Protein AF-A0AAN1JKV4-F1 (afdb_monomer_lite)

Structure (mmCIF, N/CA/C/O backbone):
data_AF-A0AAN1JKV4-F1
#
_entry.id   AF-A0AAN1JKV4-F1
#
loop_
_atom_site.group_PDB
_atom_site.id
_atom_site.type_symbol
_atom_site.label_atom_id
_atom_site.label_alt_id
_atom_site.label_comp_id
_atom_site.label_asym_id
_atom_site.label_entity_id
_atom_site.label_seq_id
_atom_site.pdbx_PDB_ins_code
_atom_site.Cartn_x
_atom_site.Cartn_y
_atom_site.Cartn_z
_atom_site.occupancy
_atom_site.B_iso_or_equiv
_atom_site.auth_seq_id
_atom_site.auth_comp_id
_atom_site.auth_asym_id
_atom_site.auth_atom_id
_atom_site.pdbx_PDB_model_num
ATOM 1 N N . MET A 1 1 ? 0.596 9.488 -22.583 1.00 57.41 1 MET A N 1
ATOM 2 C CA . MET A 1 1 ? 0.193 9.694 -21.177 1.00 57.41 1 MET A CA 1
ATOM 3 C C . MET A 1 1 ? 1.292 10.522 -20.537 1.00 57.41 1 MET A C 1
ATOM 5 O O . MET A 1 1 ? 2.447 10.203 -20.798 1.00 57.41 1 MET A O 1
ATOM 9 N N . ASN A 1 2 ? 0.984 11.620 -19.841 1.00 77.75 2 ASN A N 1
ATOM 10 C CA . ASN A 1 2 ? 2.039 12.397 -19.182 1.00 77.75 2 ASN A CA 1
ATOM 11 C C . ASN A 1 2 ? 2.586 11.584 -18.001 1.00 77.75 2 ASN A C 1
ATOM 13 O O . ASN A 1 2 ? 1.823 10.870 -17.358 1.00 77.75 2 ASN A O 1
ATOM 17 N N . ILE A 1 3 ? 3.882 11.713 -17.702 1.00 67.88 3 ILE A N 1
ATOM 18 C CA . ILE A 1 3 ? 4.555 10.998 -16.595 1.00 67.88 3 ILE A CA 1
ATOM 19 C C . ILE A 1 3 ? 3.805 11.193 -15.265 1.00 67.88 3 ILE A C 1
ATOM 21 O O . ILE A 1 3 ? 3.655 10.264 -14.478 1.00 67.88 3 ILE A O 1
ATOM 25 N N . LEU A 1 4 ? 3.256 12.392 -15.053 1.00 70.19 4 LEU A N 1
ATOM 26 C CA . LEU A 1 4 ? 2.462 12.723 -13.871 1.00 70.19 4 LEU A CA 1
ATOM 27 C C . LEU A 1 4 ? 1.155 11.920 -13.778 1.00 70.19 4 LEU A C 1
ATOM 29 O O . LEU A 1 4 ? 0.774 11.529 -12.679 1.00 70.19 4 LEU A O 1
ATOM 33 N N . ASP A 1 5 ? 0.495 11.642 -14.904 1.00 77.00 5 ASP A N 1
ATOM 34 C CA . ASP A 1 5 ? -0.759 10.882 -14.918 1.00 77.00 5 ASP A CA 1
ATOM 35 C C . ASP A 1 5 ? -0.496 9.410 -14.572 1.00 77.00 5 ASP A C 1
ATOM 37 O O . ASP A 1 5 ? -1.234 8.818 -13.789 1.00 77.00 5 ASP A O 1
ATOM 41 N N . SER A 1 6 ? 0.584 8.822 -15.101 1.00 72.50 6 SER A N 1
ATOM 42 C CA . SER A 1 6 ? 0.976 7.443 -14.779 1.00 72.50 6 SER A CA 1
ATOM 43 C C . SER A 1 6 ? 1.406 7.288 -13.323 1.00 72.50 6 SER A C 1
ATOM 45 O O . SER A 1 6 ? 0.898 6.408 -12.634 1.00 72.50 6 SER A O 1
ATOM 47 N N . THR A 1 7 ? 2.271 8.172 -12.823 1.00 74.38 7 THR A N 1
ATOM 48 C CA . THR A 1 7 ? 2.775 8.108 -11.442 1.00 74.38 7 THR A CA 1
ATOM 49 C C . THR A 1 7 ? 1.674 8.375 -10.410 1.00 74.38 7 THR A C 1
ATOM 51 O O . THR A 1 7 ? 1.701 7.835 -9.301 1.00 74.38 7 THR A O 1
ATOM 54 N N . PHE A 1 8 ? 0.670 9.187 -10.758 1.00 78.31 8 PHE A N 1
ATOM 55 C CA . PHE A 1 8 ? -0.492 9.394 -9.896 1.00 78.31 8 PHE A CA 1
ATOM 56 C C . PHE A 1 8 ? -1.401 8.162 -9.849 1.00 78.31 8 PHE A C 1
ATOM 58 O O . PHE A 1 8 ? -1.845 7.775 -8.770 1.00 78.31 8 PHE A O 1
ATOM 65 N N . VAL A 1 9 ? -1.661 7.532 -10.999 1.00 82.25 9 VAL A N 1
ATOM 66 C CA . VAL A 1 9 ? -2.494 6.322 -11.075 1.00 82.25 9 VAL A CA 1
ATOM 67 C C . VAL A 1 9 ? -1.851 5.157 -10.320 1.00 82.25 9 VAL A C 1
ATOM 69 O O . VAL A 1 9 ? -2.552 4.492 -9.566 1.00 82.25 9 VAL A O 1
ATOM 72 N N . LEU A 1 10 ? -0.533 4.962 -10.436 1.00 78.06 10 LEU A N 1
ATOM 73 C CA . LEU A 1 10 ? 0.189 3.906 -9.707 1.00 78.06 10 LEU A CA 1
ATOM 74 C C . LEU A 1 10 ? 0.134 4.113 -8.183 1.00 78.06 10 LEU A C 1
ATOM 76 O O . LEU A 1 10 ? -0.118 3.184 -7.421 1.00 78.06 10 LEU A O 1
ATOM 80 N N . GLY A 1 11 ? 0.271 5.356 -7.713 1.00 85.00 11 GLY A N 1
ATOM 81 C CA . GLY A 1 11 ? 0.163 5.649 -6.281 1.00 85.00 11 GLY A CA 1
ATOM 82 C C . GLY A 1 11 ? -1.273 5.627 -5.728 1.00 85.00 11 GLY A C 1
ATOM 83 O O . GLY A 1 11 ? -1.465 5.600 -4.505 1.00 85.00 11 GLY A O 1
ATOM 84 N N . LEU A 1 12 ? -2.296 5.643 -6.591 1.00 89.44 12 LEU A N 1
ATOM 85 C CA . LEU A 1 12 ? -3.704 5.695 -6.185 1.00 89.44 12 LEU A CA 1
ATOM 86 C C . LEU A 1 12 ? -4.142 4.414 -5.468 1.00 89.44 12 LEU A C 1
ATOM 88 O O . LEU A 1 12 ? -4.841 4.500 -4.455 1.00 89.44 12 LEU A O 1
ATOM 92 N N . ASP A 1 13 ? -3.699 3.247 -5.937 1.00 90.38 13 ASP A N 1
ATOM 93 C CA . ASP A 1 13 ? -4.038 1.951 -5.336 1.00 90.38 13 ASP A CA 1
ATOM 94 C C . ASP A 1 13 ? -3.489 1.843 -3.906 1.00 90.38 13 ASP A C 1
ATOM 96 O O . ASP A 1 13 ? -4.216 1.485 -2.969 1.00 90.38 13 ASP A O 1
ATOM 100 N N . SER A 1 14 ? -2.244 2.286 -3.705 1.00 91.50 14 SER A N 1
ATOM 101 C CA . SER A 1 14 ? -1.626 2.448 -2.384 1.00 91.50 14 SER A CA 1
ATOM 102 C C . SER A 1 14 ? -2.433 3.395 -1.489 1.00 91.50 14 SER A C 1
ATOM 104 O O . SER A 1 14 ? -2.678 3.082 -0.318 1.00 91.50 14 SER A O 1
ATOM 106 N N . GLY A 1 15 ? -2.919 4.517 -2.030 1.00 92.75 15 GLY A N 1
ATOM 107 C CA . GLY A 1 15 ? -3.774 5.470 -1.317 1.00 92.75 15 GLY A CA 1
ATOM 108 C C . GLY A 1 15 ? -5.128 4.890 -0.896 1.00 92.75 15 GLY A C 1
ATOM 109 O O . GLY A 1 15 ? -5.525 5.030 0.264 1.00 92.75 15 GLY A O 1
ATOM 110 N N . LEU A 1 16 ? -5.821 4.191 -1.799 1.00 94.12 16 LEU A N 1
ATOM 111 C CA . LEU A 1 16 ? -7.110 3.542 -1.533 1.00 94.12 16 LEU A CA 1
ATOM 112 C C . LEU A 1 16 ? -6.977 2.400 -0.520 1.00 94.12 16 LEU A C 1
ATOM 114 O O . LEU A 1 16 ? -7.778 2.300 0.412 1.00 94.12 16 LEU A O 1
ATOM 118 N N . CYS A 1 17 ? -5.939 1.571 -0.637 1.00 94.00 17 CYS A N 1
ATOM 119 C CA . CYS A 1 17 ? -5.655 0.534 0.352 1.00 94.00 17 CYS A CA 1
ATOM 120 C C . CYS A 1 17 ? -5.389 1.151 1.734 1.00 94.00 17 CYS A C 1
ATOM 122 O O . CYS A 1 17 ? -5.963 0.736 2.746 1.00 94.00 17 CYS A O 1
ATOM 124 N N . CYS A 1 18 ? -4.575 2.206 1.773 1.00 95.75 18 CYS A N 1
ATOM 125 C CA . CYS A 1 18 ? -4.253 2.940 2.990 1.00 95.75 18 CYS A CA 1
ATOM 126 C C . CYS A 1 18 ? -5.452 3.656 3.616 1.00 95.75 18 CYS A C 1
ATOM 128 O O . CYS A 1 18 ? -5.504 3.774 4.839 1.00 95.75 18 CYS A O 1
ATOM 130 N N . LEU A 1 19 ? -6.431 4.087 2.819 1.00 95.69 19 LEU A N 1
ATOM 131 C CA . LEU A 1 19 ? -7.703 4.613 3.313 1.00 95.69 19 LEU A CA 1
ATOM 132 C C . LEU A 1 19 ? -8.438 3.569 4.159 1.00 95.69 19 LEU A C 1
ATOM 134 O O . LEU A 1 19 ? -8.861 3.868 5.276 1.00 95.69 19 LEU A O 1
ATOM 138 N N . VAL A 1 20 ? -8.522 2.330 3.667 1.00 94.62 20 VAL A N 1
ATOM 139 C CA . VAL A 1 20 ? -9.155 1.212 4.385 1.00 94.62 20 VAL A CA 1
ATOM 140 C C . VAL A 1 20 ? -8.349 0.832 5.629 1.00 94.62 20 VAL A C 1
ATOM 142 O O . VAL A 1 20 ? -8.908 0.713 6.719 1.00 94.62 20 VAL A O 1
ATOM 145 N N . VAL A 1 21 ? -7.022 0.704 5.506 1.00 93.62 21 VAL A N 1
ATOM 146 C CA . VAL A 1 21 ? -6.123 0.415 6.642 1.00 93.62 21 VAL A CA 1
ATOM 147 C C . VAL A 1 21 ? -6.191 1.510 7.708 1.00 93.62 21 VAL A C 1
ATOM 149 O O . VAL A 1 21 ? -6.118 1.218 8.902 1.00 93.62 21 VAL A O 1
ATOM 152 N N . GLY A 1 22 ? -6.342 2.771 7.299 1.00 92.25 22 GLY A N 1
ATOM 153 C CA . GLY A 1 22 ? -6.368 3.939 8.179 1.00 92.25 22 GLY A CA 1
ATOM 154 C C . GLY A 1 22 ? -7.501 3.910 9.202 1.00 92.25 22 GLY A C 1
ATOM 155 O O . GLY A 1 22 ? -7.361 4.508 10.273 1.00 92.25 22 GLY A O 1
ATOM 156 N N . VAL A 1 23 ? -8.575 3.167 8.910 1.00 92.31 23 VAL A N 1
ATOM 157 C CA . VAL A 1 23 ? -9.704 2.955 9.825 1.00 92.31 23 VAL A CA 1
ATOM 158 C C . VAL A 1 23 ? -9.293 2.127 11.050 1.00 92.31 23 VAL A C 1
ATOM 160 O O . VAL A 1 23 ? -9.891 2.245 12.116 1.00 92.31 23 VAL A O 1
ATOM 163 N N . ALA A 1 24 ? -8.235 1.319 10.950 1.00 89.25 24 ALA A N 1
ATOM 164 C CA . ALA A 1 24 ? -7.736 0.554 12.082 1.00 89.25 24 ALA A CA 1
ATOM 165 C C . ALA A 1 24 ? -7.067 1.460 13.146 1.00 89.25 24 ALA A C 1
ATOM 167 O O . ALA A 1 24 ? -6.369 2.432 12.814 1.00 89.25 24 ALA A O 1
ATOM 168 N N . PRO A 1 25 ? -7.193 1.119 14.446 1.00 87.31 25 PRO A N 1
ATOM 169 C CA . PRO A 1 25 ? -6.545 1.846 15.533 1.00 87.31 25 PRO A CA 1
ATOM 170 C C . PRO A 1 25 ? -5.040 1.536 15.555 1.00 87.31 25 PRO A C 1
ATOM 172 O O . PRO A 1 25 ? -4.564 0.641 16.265 1.00 87.31 25 PRO A O 1
ATOM 175 N N . LEU A 1 26 ? -4.294 2.268 14.729 1.00 88.31 26 LEU A N 1
ATOM 176 C CA . LEU A 1 26 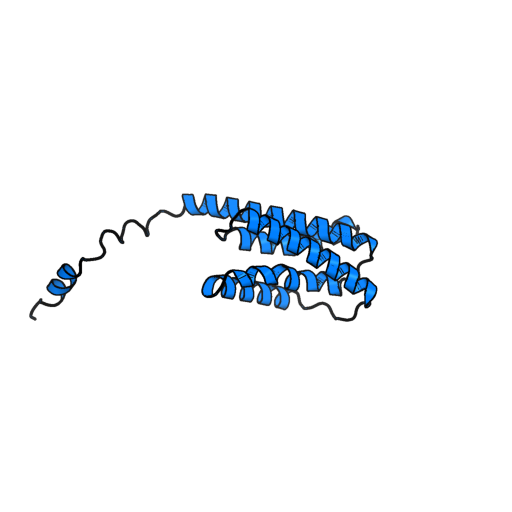? -2.843 2.189 14.580 1.00 88.31 26 LEU A CA 1
ATOM 177 C C . LEU A 1 26 ? -2.171 3.415 15.204 1.00 88.31 26 LEU A C 1
ATOM 179 O O . LEU A 1 26 ? -2.650 4.541 15.062 1.00 88.31 26 LEU A O 1
ATOM 183 N N . ALA A 1 27 ? -1.021 3.204 15.845 1.00 92.69 27 ALA A N 1
ATOM 184 C CA . ALA A 1 27 ? -0.182 4.299 16.319 1.00 92.69 27 ALA A CA 1
ATOM 185 C C . ALA A 1 27 ? 0.338 5.135 15.136 1.00 92.69 27 ALA A C 1
ATOM 187 O O . ALA A 1 27 ? 0.659 4.591 14.076 1.00 92.69 27 ALA A O 1
ATOM 188 N N . TRP A 1 28 ? 0.488 6.448 15.329 1.00 92.00 28 TRP A N 1
ATOM 189 C CA . TRP A 1 28 ? 0.965 7.357 14.277 1.00 92.00 28 TRP A CA 1
ATOM 190 C C . TRP A 1 28 ? 2.338 6.952 13.719 1.00 92.00 28 TRP A C 1
ATOM 192 O O . TRP A 1 28 ? 2.545 6.947 12.509 1.00 92.00 28 TRP A O 1
ATOM 202 N N . SER A 1 29 ? 3.241 6.485 14.585 1.00 95.25 29 SER A N 1
ATOM 203 C CA . SER A 1 29 ? 4.546 5.949 14.179 1.00 95.25 29 SER A CA 1
ATOM 204 C C . SER A 1 29 ? 4.435 4.732 13.253 1.00 95.25 29 SER A C 1
ATOM 206 O O . SER A 1 29 ? 5.255 4.568 12.356 1.00 95.25 29 SER A O 1
ATOM 208 N N . THR A 1 30 ? 3.415 3.886 13.433 1.00 92.44 30 THR A N 1
ATOM 209 C CA . THR A 1 30 ? 3.165 2.728 12.558 1.00 92.44 30 THR A CA 1
ATOM 210 C C . THR A 1 30 ? 2.633 3.175 11.203 1.00 92.44 30 THR A C 1
ATOM 212 O O . THR A 1 30 ? 3.037 2.624 10.187 1.00 92.44 30 THR A O 1
ATOM 215 N N . ARG A 1 31 ? 1.783 4.208 11.175 1.00 94.31 31 ARG A N 1
ATOM 216 C CA . ARG A 1 31 ? 1.266 4.789 9.927 1.00 94.31 31 ARG A CA 1
ATOM 217 C C . ARG A 1 31 ? 2.380 5.394 9.082 1.00 94.31 31 ARG A C 1
ATOM 219 O O . ARG A 1 31 ? 2.464 5.088 7.902 1.00 94.31 31 ARG A O 1
ATOM 226 N N . LEU A 1 32 ? 3.275 6.167 9.701 1.00 95.44 32 LEU A N 1
ATOM 227 C CA . LEU A 1 32 ? 4.446 6.720 9.016 1.00 95.44 32 LEU A CA 1
ATOM 228 C C . LEU A 1 32 ? 5.357 5.616 8.470 1.00 95.44 32 LEU A C 1
ATOM 230 O O . LEU A 1 32 ? 5.744 5.666 7.309 1.00 95.44 32 LEU A O 1
ATOM 234 N N . LYS A 1 33 ? 5.653 4.585 9.275 1.00 96.56 33 LYS A N 1
ATOM 235 C CA . LYS A 1 33 ? 6.447 3.432 8.819 1.00 96.56 33 LYS A CA 1
ATOM 236 C C . LYS A 1 33 ? 5.798 2.712 7.640 1.00 96.56 33 LYS A C 1
ATOM 238 O O . LYS A 1 33 ? 6.504 2.326 6.720 1.00 96.56 33 LYS A O 1
ATOM 243 N N . LEU A 1 34 ? 4.477 2.536 7.668 1.00 94.44 34 LEU A N 1
ATOM 244 C CA . LEU A 1 34 ? 3.751 1.866 6.595 1.00 94.44 34 LEU A CA 1
ATOM 245 C C . LEU A 1 34 ? 3.748 2.705 5.312 1.00 94.44 34 LEU A C 1
ATOM 247 O O . LEU A 1 34 ? 4.054 2.170 4.256 1.00 94.44 34 LEU A O 1
ATOM 251 N N . ALA A 1 35 ? 3.490 4.012 5.405 1.00 96.62 35 ALA A N 1
ATOM 252 C CA . ALA A 1 35 ? 3.558 4.920 4.259 1.00 96.62 35 ALA A CA 1
ATOM 253 C C . ALA A 1 35 ? 4.959 4.942 3.624 1.00 96.62 35 ALA A C 1
ATOM 255 O O . ALA A 1 35 ? 5.093 4.847 2.408 1.00 96.62 35 ALA A O 1
ATOM 256 N N . LEU A 1 36 ? 6.013 4.985 4.445 1.00 96.38 36 LEU A N 1
ATOM 257 C CA . LEU A 1 36 ? 7.388 4.870 3.956 1.00 96.38 36 LEU A CA 1
ATOM 258 C C . LEU A 1 36 ? 7.652 3.506 3.312 1.00 96.38 36 LEU A C 1
ATOM 260 O O . LEU A 1 36 ? 8.314 3.447 2.282 1.00 96.38 36 LEU A O 1
ATOM 264 N N . ALA A 1 37 ? 7.126 2.420 3.885 1.00 96.56 37 ALA A N 1
ATOM 265 C CA . ALA A 1 37 ? 7.264 1.090 3.306 1.00 96.56 37 ALA A CA 1
ATOM 266 C C . ALA A 1 37 ? 6.621 1.007 1.914 1.00 96.56 37 ALA A C 1
ATOM 268 O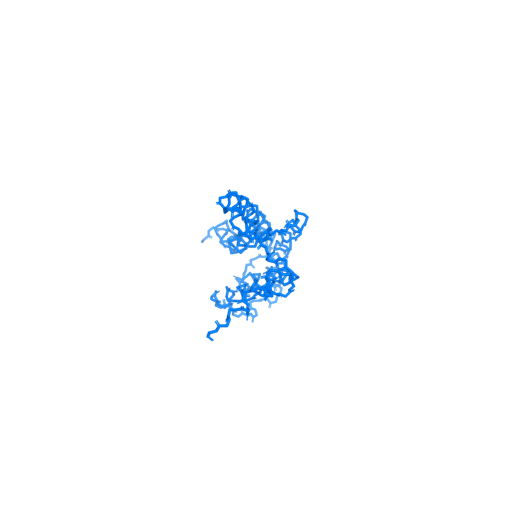 O . ALA A 1 37 ? 7.243 0.440 1.025 1.00 96.56 37 ALA A O 1
ATOM 269 N N . PHE A 1 38 ? 5.444 1.610 1.704 1.00 95.62 38 PHE A N 1
ATOM 270 C CA . PHE A 1 38 ? 4.827 1.727 0.376 1.00 95.62 38 PHE A CA 1
ATOM 271 C C . PHE A 1 38 ? 5.760 2.403 -0.628 1.00 95.62 38 PHE A C 1
ATOM 273 O O . PHE A 1 38 ? 6.075 1.817 -1.658 1.00 95.62 38 PHE A O 1
ATOM 280 N N . GLY A 1 39 ? 6.292 3.580 -0.291 1.00 94.88 39 GLY A N 1
ATOM 281 C CA . GLY A 1 39 ? 7.198 4.277 -1.203 1.00 94.88 39 GLY A CA 1
ATOM 282 C C . GLY A 1 39 ? 8.499 3.529 -1.489 1.00 94.88 39 GLY A C 1
ATOM 283 O O . GLY A 1 39 ? 8.964 3.508 -2.625 1.00 94.88 39 GLY A O 1
ATOM 284 N N . VAL A 1 40 ? 9.089 2.883 -0.478 1.00 96.00 40 VAL A N 1
ATOM 285 C CA . VAL A 1 40 ? 10.315 2.090 -0.661 1.00 96.00 40 VAL A CA 1
ATOM 286 C C . VAL A 1 40 ? 10.056 0.876 -1.550 1.00 96.00 40 VAL A C 1
ATOM 288 O O . VAL A 1 40 ? 10.873 0.592 -2.423 1.00 96.00 40 VAL A O 1
ATOM 291 N N . TRP A 1 41 ? 8.942 0.169 -1.348 1.00 95.88 41 TRP A N 1
ATOM 292 C CA . TRP A 1 41 ? 8.599 -1.004 -2.151 1.00 95.88 41 TRP A CA 1
ATOM 293 C C . TRP A 1 41 ? 8.282 -0.652 -3.601 1.00 95.88 41 TRP A C 1
ATOM 295 O O . TRP A 1 41 ? 8.722 -1.383 -4.484 1.00 95.88 41 TRP A O 1
ATOM 305 N N . ASP A 1 42 ? 7.609 0.468 -3.854 1.00 92.75 42 ASP A N 1
ATOM 306 C CA . ASP A 1 42 ? 7.291 0.916 -5.214 1.00 92.75 42 ASP A CA 1
ATOM 307 C C . ASP A 1 42 ? 8.528 1.409 -5.964 1.00 92.75 42 ASP A C 1
ATOM 309 O O . ASP A 1 42 ? 8.762 1.011 -7.109 1.00 92.75 42 ASP A O 1
ATOM 313 N N . ALA A 1 43 ? 9.395 2.177 -5.295 1.00 92.75 43 ALA A N 1
ATOM 314 C CA . ALA A 1 43 ? 10.688 2.550 -5.861 1.00 92.75 43 ALA A CA 1
ATOM 315 C C . ALA A 1 43 ? 11.538 1.309 -6.165 1.00 92.75 43 ALA A C 1
ATOM 317 O O . ALA A 1 43 ? 12.117 1.193 -7.244 1.00 92.75 43 ALA A O 1
ATOM 318 N N . TRP A 1 44 ? 11.596 0.356 -5.231 1.00 94.62 44 TRP A N 1
ATOM 319 C CA . TRP A 1 44 ? 12.356 -0.877 -5.412 1.00 94.62 44 TRP A CA 1
ATOM 320 C C . TRP A 1 44 ? 11.801 -1.736 -6.551 1.00 94.62 44 TRP A C 1
ATOM 322 O O . TRP A 1 44 ? 12.577 -2.192 -7.388 1.00 94.62 44 TRP A O 1
ATOM 332 N N . ALA A 1 45 ? 10.481 -1.920 -6.629 1.00 92.19 45 ALA A N 1
ATOM 333 C CA . ALA A 1 45 ? 9.832 -2.677 -7.697 1.00 92.19 45 ALA A CA 1
ATOM 334 C C . ALA A 1 45 ? 10.108 -2.062 -9.075 1.00 92.19 45 ALA A C 1
ATOM 336 O O . ALA A 1 45 ? 10.460 -2.783 -10.008 1.00 92.19 45 ALA A O 1
ATOM 337 N N . SER A 1 46 ? 10.062 -0.732 -9.172 1.00 90.94 46 SER A N 1
ATOM 338 C CA . SER A 1 46 ? 10.392 0.006 -10.395 1.00 90.94 46 SER A CA 1
ATOM 339 C C . SER A 1 46 ? 11.854 -0.201 -10.812 1.00 90.94 46 SER A C 1
ATOM 341 O O . SER A 1 46 ? 12.139 -0.513 -11.968 1.00 90.94 46 SER A O 1
ATOM 343 N N . VAL A 1 47 ? 12.800 -0.125 -9.865 1.00 92.25 47 VAL A N 1
ATOM 344 C CA . VAL A 1 47 ? 14.226 -0.411 -10.129 1.00 92.25 47 VAL A CA 1
ATOM 345 C C . VAL A 1 47 ? 14.430 -1.862 -10.575 1.00 92.25 47 VAL A C 1
ATOM 347 O O . VAL A 1 47 ? 15.187 -2.115 -11.514 1.00 92.25 47 VAL A O 1
ATOM 350 N N . MET A 1 48 ? 13.765 -2.822 -9.927 1.00 91.88 48 MET A N 1
ATOM 351 C CA . MET A 1 48 ? 13.866 -4.242 -10.283 1.00 91.88 48 MET A CA 1
ATOM 352 C C . MET A 1 48 ? 13.287 -4.539 -11.664 1.00 91.88 48 MET A C 1
ATOM 354 O O . MET A 1 48 ? 13.870 -5.340 -12.391 1.00 91.88 48 MET A O 1
ATOM 358 N N . CYS A 1 49 ? 12.198 -3.872 -12.047 1.00 89.75 49 CYS A N 1
ATOM 359 C CA . CYS A 1 49 ? 11.619 -3.985 -13.382 1.00 89.75 49 CYS A CA 1
ATOM 360 C C . CYS A 1 49 ? 12.634 -3.586 -14.465 1.00 89.75 49 CYS A C 1
ATOM 362 O O . CYS A 1 49 ? 12.848 -4.322 -15.426 1.00 89.75 49 CYS A O 1
ATOM 364 N N . VAL A 1 50 ? 13.334 -2.463 -14.270 1.00 89.56 50 VAL A N 1
ATOM 365 C CA . VAL A 1 50 ? 14.388 -2.011 -15.193 1.00 89.56 50 VAL A CA 1
ATOM 366 C C . VAL A 1 50 ? 15.567 -2.984 -15.212 1.00 89.56 50 VAL A C 1
ATOM 368 O O . VAL A 1 50 ? 16.077 -3.317 -16.279 1.00 89.56 50 VAL A O 1
ATOM 371 N N . ALA A 1 51 ? 16.012 -3.439 -14.038 1.00 90.50 51 ALA A N 1
ATOM 372 C CA . ALA A 1 51 ? 17.207 -4.269 -13.909 1.00 90.50 51 ALA A CA 1
ATOM 373 C C . ALA A 1 51 ? 17.033 -5.677 -14.495 1.00 90.50 51 ALA A C 1
ATOM 375 O O . ALA A 1 51 ? 17.971 -6.223 -15.076 1.00 90.50 51 ALA A O 1
ATOM 376 N N . LEU A 1 52 ? 15.853 -6.274 -14.326 1.00 88.31 52 LEU A N 1
ATOM 377 C CA . LEU A 1 52 ? 15.557 -7.635 -14.778 1.00 88.31 52 LEU A CA 1
ATOM 378 C C . LEU A 1 52 ? 14.888 -7.664 -16.163 1.00 88.31 52 LEU A C 1
ATOM 380 O O . LEU A 1 52 ? 14.798 -8.728 -16.776 1.00 88.31 52 LEU A O 1
ATOM 384 N N . GLY A 1 53 ? 14.435 -6.509 -16.659 1.00 81.12 53 GLY A N 1
ATOM 385 C CA . GLY A 1 53 ? 13.475 -6.420 -17.754 1.00 81.12 53 GLY A CA 1
ATOM 386 C C . GLY A 1 53 ? 12.065 -6.828 -17.299 1.00 81.12 53 GLY A C 1
ATOM 387 O O . GLY A 1 53 ? 11.873 -7.274 -16.165 1.00 81.12 53 GLY A O 1
ATOM 388 N N . PRO A 1 54 ? 11.045 -6.704 -18.165 1.00 72.50 54 PRO A N 1
ATOM 389 C CA . PRO A 1 54 ? 9.702 -7.194 -17.867 1.00 72.50 54 PRO A CA 1
ATOM 390 C C . PRO A 1 54 ? 9.705 -8.732 -17.813 1.00 72.50 54 PRO A C 1
ATOM 392 O O . PRO A 1 54 ? 9.457 -9.410 -18.808 1.00 72.50 54 PRO A O 1
ATOM 395 N N . VAL A 1 55 ? 10.038 -9.293 -16.647 1.00 69.81 55 VAL A N 1
ATOM 396 C CA . VAL A 1 55 ? 10.134 -10.750 -16.428 1.00 69.81 55 VAL A CA 1
ATOM 397 C C . VAL A 1 55 ? 8.760 -11.380 -16.204 1.00 69.81 55 VAL A C 1
ATOM 399 O O . VAL A 1 55 ? 8.571 -12.562 -16.490 1.00 69.81 55 VAL A O 1
ATOM 402 N N . LEU A 1 56 ? 7.792 -10.614 -15.690 1.00 77.88 56 LEU A N 1
ATOM 403 C CA . LEU A 1 56 ? 6.500 -11.138 -15.257 1.00 77.88 56 LEU A CA 1
ATOM 404 C C . LEU A 1 56 ? 5.337 -10.436 -15.967 1.00 77.88 56 LEU A C 1
ATOM 406 O O . LEU A 1 56 ? 5.333 -9.208 -16.059 1.00 77.88 56 LEU A O 1
ATOM 410 N N . PRO A 1 57 ? 4.325 -11.190 -16.441 1.00 85.75 57 PRO A N 1
ATOM 411 C CA . PRO A 1 57 ? 3.078 -10.587 -16.883 1.00 85.75 57 PRO A CA 1
ATOM 412 C C . PRO A 1 57 ? 2.404 -9.883 -15.702 1.00 85.75 57 PRO A C 1
ATOM 414 O O . PRO A 1 57 ? 2.419 -10.397 -14.579 1.00 85.75 57 PRO A O 1
ATOM 417 N N . ALA A 1 58 ? 1.792 -8.727 -15.963 1.00 86.56 58 ALA A N 1
ATOM 418 C CA . ALA A 1 58 ? 1.071 -7.983 -14.939 1.00 86.56 58 ALA A CA 1
ATOM 419 C C . ALA A 1 58 ? -0.011 -8.867 -14.294 1.00 86.56 58 ALA A C 1
ATOM 421 O O . ALA A 1 58 ? -0.820 -9.468 -15.016 1.00 86.56 58 ALA A O 1
ATOM 422 N N . PRO A 1 59 ? -0.041 -8.982 -12.952 1.00 87.88 59 PRO A N 1
ATOM 423 C CA . PRO A 1 59 ? -1.086 -9.740 -12.288 1.00 87.88 59 PRO A CA 1
ATOM 424 C C . PRO A 1 59 ? -2.447 -9.077 -12.556 1.00 87.88 59 PRO A C 1
ATOM 426 O O . PRO A 1 59 ? -2.543 -7.849 -12.560 1.00 87.88 59 PRO A O 1
ATOM 429 N N . PRO A 1 60 ? -3.531 -9.848 -12.752 1.00 91.94 60 PRO A N 1
ATOM 430 C CA . PRO A 1 60 ? -4.857 -9.259 -12.895 1.00 91.94 60 PRO A CA 1
ATOM 431 C C . PRO A 1 60 ? -5.221 -8.445 -11.645 1.00 91.94 60 PRO A C 1
ATOM 433 O O . PRO A 1 60 ? -5.127 -8.969 -10.534 1.00 91.94 60 PRO A O 1
ATOM 436 N N . HIS A 1 61 ? -5.707 -7.208 -11.809 1.00 89.75 61 HIS A N 1
ATOM 437 C CA . HIS A 1 61 ? -6.047 -6.320 -10.681 1.00 89.75 61 HIS A CA 1
ATOM 438 C C . HIS A 1 61 ? -6.961 -6.989 -9.641 1.00 89.75 61 HIS A C 1
ATOM 440 O O . HIS A 1 61 ? -6.764 -6.829 -8.440 1.00 89.75 61 HIS A O 1
ATOM 446 N N . VAL A 1 62 ? -7.928 -7.802 -10.084 1.00 91.38 62 VAL A N 1
ATOM 447 C CA . VAL A 1 62 ? -8.831 -8.548 -9.189 1.00 91.38 62 VAL A CA 1
ATOM 448 C C . VAL A 1 62 ? -8.056 -9.455 -8.226 1.00 91.38 62 VAL A C 1
ATOM 450 O O . VAL A 1 62 ? -8.410 -9.544 -7.055 1.00 91.38 62 VAL A O 1
ATOM 453 N N . VAL A 1 63 ? -6.981 -10.100 -8.688 1.00 93.56 63 VAL A N 1
ATOM 454 C CA . VAL A 1 63 ? -6.148 -10.981 -7.854 1.00 93.56 63 VAL A CA 1
ATOM 455 C C . VAL A 1 63 ? -5.400 -10.170 -6.799 1.00 93.56 63 VAL A C 1
ATOM 457 O O . VAL A 1 63 ? -5.397 -10.559 -5.633 1.00 93.56 63 VAL A O 1
ATOM 460 N N . VAL A 1 64 ? -4.832 -9.021 -7.178 1.00 93.31 64 VAL A N 1
ATOM 461 C CA . VAL A 1 64 ? -4.144 -8.110 -6.247 1.00 93.31 64 VAL A CA 1
ATOM 462 C C . VAL A 1 64 ? -5.105 -7.648 -5.147 1.00 93.31 64 VAL A C 1
ATOM 464 O O . VAL A 1 64 ? -4.816 -7.815 -3.961 1.00 93.31 64 VAL A O 1
ATOM 467 N N . TRP A 1 65 ? -6.300 -7.181 -5.518 1.00 93.00 65 TRP A N 1
ATOM 468 C CA . TRP A 1 65 ? -7.315 -6.733 -4.559 1.00 93.00 65 TRP A CA 1
ATOM 469 C C . TRP A 1 65 ? -7.832 -7.856 -3.653 1.00 93.00 65 TRP A C 1
ATOM 471 O O . TRP A 1 65 ? -8.029 -7.631 -2.456 1.00 93.00 65 TRP A O 1
ATOM 481 N N . LEU A 1 66 ? -8.005 -9.076 -4.174 1.00 94.75 66 LEU A N 1
ATOM 482 C CA . LEU A 1 66 ? -8.358 -10.244 -3.359 1.00 94.75 66 LEU A CA 1
ATOM 483 C C . LEU A 1 66 ? -7.254 -10.588 -2.351 1.00 94.75 66 LEU A C 1
ATOM 485 O O . LEU A 1 66 ? -7.560 -10.870 -1.192 1.00 94.75 66 LEU A O 1
ATOM 489 N N . CYS A 1 67 ? -5.983 -10.513 -2.752 1.00 95.31 67 CYS A N 1
ATOM 490 C CA . CYS A 1 67 ? -4.846 -10.698 -1.850 1.00 95.31 67 CYS A CA 1
ATOM 491 C C . CYS A 1 67 ? -4.818 -9.626 -0.752 1.00 95.31 67 CYS A C 1
ATOM 493 O O . CYS A 1 67 ? -4.672 -9.964 0.424 1.00 95.31 67 CYS A O 1
ATOM 495 N N . CYS A 1 68 ? -5.032 -8.352 -1.096 1.00 94.31 68 CYS A N 1
ATOM 496 C CA . CYS A 1 68 ? -5.141 -7.272 -0.114 1.00 94.31 68 CYS A CA 1
ATOM 497 C C . CYS A 1 68 ? -6.297 -7.514 0.866 1.00 94.31 68 CYS A C 1
ATOM 499 O O . CYS A 1 68 ? -6.104 -7.428 2.079 1.00 94.31 68 CYS A O 1
ATOM 501 N N . ALA A 1 69 ? -7.483 -7.878 0.371 1.00 93.69 69 ALA A N 1
ATOM 502 C CA . ALA A 1 69 ? -8.639 -8.186 1.210 1.00 93.69 69 ALA A CA 1
ATOM 503 C C . ALA A 1 69 ? -8.376 -9.383 2.140 1.00 93.69 69 ALA A C 1
ATOM 505 O O . ALA A 1 69 ? -8.720 -9.335 3.323 1.00 93.69 69 ALA A O 1
ATOM 506 N N . ALA A 1 70 ? -7.715 -10.432 1.643 1.00 95.56 70 ALA A N 1
ATOM 507 C CA . ALA A 1 70 ? -7.322 -11.589 2.441 1.00 95.56 70 ALA A CA 1
ATOM 508 C C . ALA A 1 70 ? -6.311 -11.213 3.536 1.00 95.56 70 ALA A C 1
ATOM 510 O O . ALA A 1 70 ? -6.496 -11.599 4.691 1.00 95.56 70 ALA A O 1
ATOM 511 N N . LEU A 1 71 ? -5.289 -10.412 3.213 1.00 94.69 71 LEU A N 1
ATOM 512 C CA . LEU A 1 71 ? -4.308 -9.911 4.183 1.00 94.69 71 LEU A CA 1
ATOM 513 C C . LEU A 1 71 ? -4.961 -9.046 5.261 1.00 94.69 71 LEU A C 1
ATOM 515 O O . LEU A 1 71 ? -4.656 -9.210 6.441 1.00 94.69 71 LEU A O 1
ATOM 519 N N . LEU A 1 72 ? -5.891 -8.169 4.883 1.00 92.69 72 LEU A N 1
ATOM 520 C CA . LEU A 1 72 ? -6.657 -7.353 5.827 1.00 92.69 72 LEU A CA 1
ATOM 521 C C . LEU A 1 72 ? -7.563 -8.214 6.715 1.00 92.69 72 LEU A C 1
ATOM 523 O O . LEU A 1 72 ? -7.615 -8.007 7.928 1.00 92.69 72 LEU A O 1
ATOM 527 N N . GLY A 1 73 ? -8.226 -9.223 6.146 1.00 92.44 73 GLY A N 1
ATOM 528 C CA . GLY A 1 73 ? -9.028 -10.187 6.900 1.00 92.44 73 GLY A CA 1
ATOM 529 C C . GLY A 1 73 ? -8.192 -11.004 7.892 1.00 92.44 73 GLY A C 1
ATOM 530 O O . GLY A 1 73 ? -8.594 -11.189 9.044 1.00 92.44 73 GLY A O 1
ATOM 531 N N . LEU A 1 74 ? -7.000 -11.447 7.485 1.00 92.62 74 LEU A N 1
ATOM 532 C CA . LEU A 1 74 ? -6.035 -12.124 8.358 1.00 92.62 74 LEU A CA 1
ATOM 533 C C . LEU A 1 74 ? -5.493 -11.188 9.440 1.00 92.62 74 LEU A C 1
ATOM 535 O O . LEU A 1 74 ? -5.380 -11.597 10.598 1.00 92.62 74 LEU A O 1
ATOM 539 N N . ALA A 1 75 ? -5.214 -9.930 9.095 1.00 91.75 75 ALA A N 1
ATOM 540 C CA . ALA A 1 75 ? -4.784 -8.912 10.044 1.00 91.75 75 ALA A CA 1
ATOM 541 C C . ALA A 1 75 ? -5.848 -8.629 11.110 1.00 91.75 75 ALA A C 1
ATOM 543 O O . ALA A 1 75 ? -5.511 -8.454 12.281 1.00 91.75 75 ALA A O 1
ATOM 544 N N . ALA A 1 76 ? -7.123 -8.622 10.714 1.00 89.25 76 ALA A N 1
ATOM 545 C CA . ALA A 1 76 ? -8.251 -8.423 11.615 1.00 89.25 76 ALA A CA 1
ATOM 546 C C . ALA A 1 76 ? -8.485 -9.621 12.550 1.00 89.25 76 ALA A C 1
ATOM 548 O O . ALA A 1 76 ? -8.894 -9.427 13.692 1.00 89.25 76 ALA A O 1
ATOM 549 N N . ARG A 1 77 ? -8.233 -10.853 12.084 1.00 91.50 77 ARG A N 1
ATOM 550 C CA . ARG A 1 77 ? -8.545 -12.084 12.836 1.00 91.50 77 ARG A CA 1
ATOM 551 C C . ARG A 1 77 ? -7.389 -12.667 13.640 1.00 91.50 77 ARG A C 1
ATOM 553 O O . ARG A 1 77 ? -7.647 -13.338 14.633 1.00 91.50 77 ARG A O 1
ATOM 560 N N . ARG A 1 78 ? -6.143 -12.509 13.187 1.00 92.00 78 ARG A N 1
ATOM 561 C CA . ARG A 1 78 ? -4.982 -13.190 13.783 1.00 92.00 78 ARG A CA 1
ATOM 562 C C . ARG A 1 78 ? -3.932 -12.228 14.303 1.00 92.00 78 ARG A C 1
ATOM 564 O O . ARG A 1 78 ? -3.733 -12.143 15.507 1.00 92.00 78 ARG A O 1
ATOM 571 N N . GLU A 1 79 ? -3.236 -11.533 13.408 1.00 92.38 79 GLU A N 1
ATOM 572 C CA . GLU A 1 79 ? -2.074 -10.732 13.792 1.00 92.38 79 GLU A CA 1
ATOM 573 C C . GLU A 1 79 ? -1.941 -9.484 12.921 1.00 92.38 79 GLU A C 1
ATOM 575 O O . GLU A 1 79 ? -1.896 -9.556 11.698 1.00 92.38 79 GLU A O 1
ATOM 580 N N . ARG A 1 80 ? -1.786 -8.311 13.540 1.00 88.75 80 ARG A N 1
ATOM 581 C CA . ARG A 1 80 ? -1.673 -7.038 12.805 1.00 88.75 80 ARG A CA 1
ATOM 582 C C . ARG A 1 80 ? -0.441 -6.953 11.893 1.00 88.75 80 ARG A C 1
ATOM 584 O O . ARG A 1 80 ? -0.384 -6.073 11.039 1.00 88.75 80 ARG A O 1
ATOM 591 N N . ARG A 1 81 ? 0.536 -7.853 12.054 1.00 93.19 81 ARG A N 1
ATOM 592 C CA . ARG A 1 81 ? 1.753 -7.910 11.229 1.00 93.19 81 ARG A CA 1
ATOM 593 C C . ARG A 1 81 ? 1.459 -8.166 9.750 1.00 93.19 81 ARG A C 1
ATOM 595 O O . ARG A 1 81 ? 2.206 -7.671 8.918 1.00 93.19 81 ARG A O 1
ATOM 602 N N . TRP A 1 82 ? 0.343 -8.817 9.412 1.00 93.31 82 TRP A N 1
ATOM 603 C CA . TRP A 1 82 ? -0.057 -9.049 8.015 1.00 93.31 82 TRP A CA 1
ATOM 604 C C . TRP A 1 82 ? -0.249 -7.756 7.204 1.00 93.31 82 TRP A C 1
ATOM 606 O O . TRP A 1 82 ? -0.043 -7.765 5.995 1.00 93.31 82 TRP A O 1
ATOM 616 N N . ILE A 1 83 ? -0.544 -6.624 7.857 1.00 92.31 83 ILE A N 1
ATOM 617 C CA . ILE A 1 83 ? -0.644 -5.302 7.206 1.00 92.31 83 ILE A CA 1
ATOM 618 C C . ILE A 1 83 ? 0.698 -4.890 6.577 1.00 92.31 83 ILE A C 1
ATOM 620 O O . ILE A 1 83 ? 0.719 -4.204 5.561 1.00 92.31 83 ILE A O 1
ATOM 624 N N . GLN A 1 84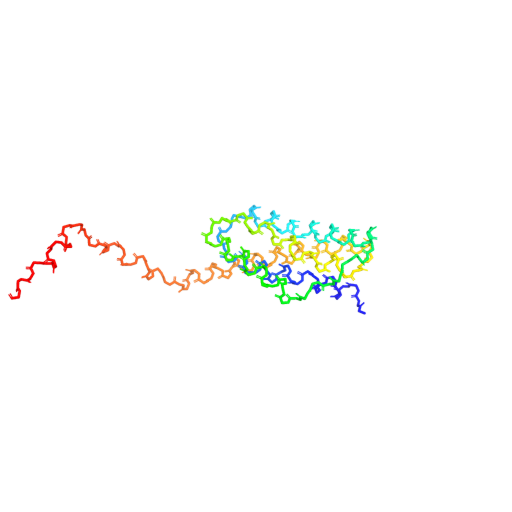 ? 1.824 -5.338 7.142 1.00 93.25 84 GLN A N 1
ATOM 625 C CA . GLN A 1 84 ? 3.164 -5.005 6.645 1.00 93.25 84 GLN A CA 1
ATOM 626 C C . GLN A 1 84 ? 3.487 -5.663 5.297 1.00 93.25 84 GLN A C 1
ATOM 628 O O . GLN A 1 84 ? 4.443 -5.247 4.655 1.00 93.25 84 GLN A O 1
ATOM 633 N N . MET A 1 85 ? 2.693 -6.649 4.863 1.00 96.06 85 MET A N 1
ATOM 634 C CA . MET A 1 85 ? 2.837 -7.303 3.557 1.00 96.06 85 MET A CA 1
ATOM 635 C C . MET A 1 85 ? 2.088 -6.571 2.433 1.00 96.06 85 MET A C 1
ATOM 637 O O . MET A 1 85 ? 2.323 -6.860 1.264 1.00 96.06 85 MET A O 1
ATOM 641 N N . LEU A 1 86 ? 1.194 -5.627 2.759 1.00 95.19 86 LEU A N 1
ATOM 642 C CA . LEU A 1 86 ? 0.420 -4.885 1.755 1.00 95.19 86 LEU A CA 1
ATOM 643 C C . LEU A 1 86 ? 1.299 -4.106 0.763 1.00 95.19 86 LEU A C 1
ATOM 645 O O . LEU A 1 86 ? 1.016 -4.218 -0.428 1.00 95.19 86 LEU A O 1
ATOM 649 N N . PRO A 1 87 ? 2.368 -3.396 1.190 1.00 95.69 87 PRO A N 1
ATOM 650 C CA . PRO A 1 87 ? 3.286 -2.735 0.261 1.00 95.69 87 PRO A CA 1
ATOM 651 C C . PRO A 1 87 ? 3.861 -3.681 -0.792 1.00 95.69 87 PRO A C 1
ATOM 653 O O . PRO A 1 87 ? 3.883 -3.343 -1.964 1.00 95.69 87 PRO A O 1
ATOM 656 N N . THR A 1 88 ? 4.265 -4.887 -0.386 1.00 94.81 88 THR A N 1
ATOM 657 C CA . THR A 1 88 ? 4.856 -5.880 -1.289 1.00 94.81 88 THR A CA 1
ATOM 658 C C . THR A 1 88 ? 3.856 -6.415 -2.307 1.00 94.81 88 THR A C 1
ATOM 660 O O . THR A 1 88 ? 4.234 -6.708 -3.432 1.00 94.81 88 THR A O 1
ATOM 663 N N . VAL A 1 89 ? 2.591 -6.595 -1.915 1.00 94.38 89 VAL A N 1
ATOM 664 C CA . VAL A 1 89 ? 1.548 -7.076 -2.836 1.00 94.38 89 VAL A CA 1
ATOM 665 C C . VAL A 1 89 ? 1.164 -5.992 -3.830 1.00 94.38 89 VAL A C 1
ATOM 667 O O . VAL A 1 89 ? 0.979 -6.295 -5.006 1.00 94.38 89 VAL A O 1
ATOM 670 N N . LEU A 1 90 ? 1.031 -4.753 -3.355 1.00 93.12 90 LEU A N 1
ATOM 671 C CA . LEU A 1 90 ? 0.626 -3.641 -4.201 1.00 93.12 90 LEU A CA 1
ATOM 672 C C . LEU A 1 90 ? 1.733 -3.250 -5.173 1.00 93.12 90 LEU A C 1
ATOM 674 O O . LEU A 1 90 ? 1.415 -3.088 -6.333 1.00 93.12 90 LEU A O 1
ATOM 678 N N . SER A 1 91 ? 3.010 -3.289 -4.779 1.00 92.50 91 SER A N 1
ATOM 679 C CA . SER A 1 91 ? 4.132 -2.956 -5.670 1.00 92.50 91 SER A CA 1
ATOM 680 C C . SER A 1 91 ? 4.383 -3.944 -6.821 1.00 92.50 91 SER A C 1
ATOM 682 O O . SER A 1 91 ? 5.275 -3.733 -7.649 1.00 92.50 91 SER A O 1
ATOM 684 N N . LEU A 1 92 ? 3.630 -5.049 -6.896 1.00 90.75 92 LEU A N 1
ATOM 685 C CA . LEU A 1 92 ? 3.731 -6.013 -7.996 1.00 90.75 92 LEU A CA 1
ATOM 686 C C . LEU A 1 92 ? 3.276 -5.429 -9.337 1.00 90.75 92 LEU A C 1
ATOM 688 O O . LEU A 1 92 ? 3.719 -5.907 -10.381 1.00 90.75 92 LEU A O 1
ATOM 692 N N . ASP A 1 93 ? 2.407 -4.420 -9.325 1.00 86.38 93 ASP A N 1
ATOM 693 C CA . ASP A 1 93 ? 2.005 -3.709 -10.537 1.00 86.38 93 ASP A CA 1
ATOM 694 C C . ASP A 1 93 ? 3.173 -2.899 -11.125 1.00 86.38 93 ASP A C 1
ATOM 696 O O . ASP A 1 93 ? 3.449 -3.004 -12.320 1.00 86.38 93 ASP A O 1
ATOM 700 N N . ASN A 1 94 ? 3.946 -2.216 -10.280 1.00 87.44 94 ASN A N 1
ATOM 701 C CA . ASN A 1 94 ? 5.142 -1.453 -10.627 1.00 87.44 94 ASN A CA 1
ATOM 702 C C . ASN A 1 94 ? 6.243 -2.360 -11.175 1.00 87.44 94 ASN A C 1
ATOM 704 O O . ASN A 1 94 ? 6.949 -1.994 -12.114 1.00 87.44 94 ASN A O 1
ATOM 708 N N . LEU A 1 95 ? 6.348 -3.585 -10.649 1.00 87.12 95 LEU A N 1
ATOM 709 C CA . LEU A 1 95 ? 7.261 -4.594 -11.181 1.00 87.12 95 LEU A CA 1
ATOM 710 C C . LEU A 1 95 ? 6.891 -5.024 -12.614 1.00 87.12 95 LEU A C 1
ATOM 712 O O . LEU A 1 95 ? 7.765 -5.444 -13.371 1.00 87.12 95 LEU A O 1
ATOM 716 N N . ALA A 1 96 ? 5.616 -4.923 -12.994 1.00 86.50 96 ALA A N 1
ATOM 717 C CA . ALA A 1 96 ? 5.119 -5.311 -14.312 1.00 86.50 96 ALA A CA 1
ATOM 718 C C . ALA A 1 96 ? 4.942 -4.134 -15.291 1.00 86.50 96 ALA A C 1
ATOM 720 O O . ALA A 1 96 ? 4.904 -4.356 -16.501 1.00 86.50 96 ALA A O 1
ATOM 721 N N . ALA A 1 97 ? 4.840 -2.897 -14.796 1.00 81.19 97 ALA A N 1
ATOM 722 C CA . ALA A 1 97 ? 4.524 -1.712 -15.595 1.00 81.19 97 ALA A CA 1
ATOM 723 C C . ALA A 1 97 ? 5.637 -1.289 -16.576 1.00 81.19 97 ALA A C 1
ATOM 725 O O . ALA A 1 97 ? 5.354 -0.571 -17.534 1.00 81.19 97 ALA A O 1
ATOM 726 N N . GLY A 1 98 ? 6.884 -1.741 -16.389 1.00 69.25 98 GLY A N 1
ATOM 727 C CA . GLY A 1 98 ? 7.964 -1.490 -17.355 1.00 69.25 98 GLY A CA 1
ATOM 728 C C . GLY A 1 98 ? 8.493 -0.052 -17.370 1.00 69.25 98 GLY A C 1
ATOM 729 O O . GLY A 1 98 ? 8.981 0.396 -18.406 1.00 69.25 98 GLY A O 1
ATOM 730 N N . GLY A 1 99 ? 8.362 0.686 -16.261 1.00 73.81 99 GLY A N 1
ATOM 731 C CA . GLY A 1 99 ? 8.774 2.090 -16.159 1.00 73.81 99 GLY A CA 1
ATOM 732 C C . GLY A 1 99 ? 10.286 2.307 -16.303 1.00 73.81 99 GLY A C 1
ATOM 733 O O . GLY A 1 99 ? 11.084 1.400 -16.086 1.00 73.81 99 GLY A O 1
ATOM 734 N N . ALA A 1 100 ? 10.687 3.526 -16.672 1.00 81.31 100 ALA A N 1
ATOM 735 C CA . ALA A 1 100 ? 12.091 3.922 -16.750 1.00 81.31 100 ALA A CA 1
ATOM 736 C C . ALA A 1 100 ? 12.682 4.232 -15.355 1.00 81.31 100 ALA A C 1
ATOM 738 O O . ALA A 1 100 ? 11.963 4.553 -14.409 1.00 81.31 100 ALA A O 1
ATOM 739 N N . LEU A 1 101 ? 14.010 4.120 -15.211 1.00 85.25 101 LEU A N 1
ATOM 740 C CA . LEU A 1 101 ? 14.696 4.227 -13.910 1.00 85.25 101 LEU A CA 1
ATOM 741 C C . LEU A 1 101 ? 14.515 5.601 -13.244 1.00 85.25 101 LEU A C 1
ATOM 743 O O . LEU A 1 101 ? 14.484 5.707 -12.019 1.00 85.25 101 LEU A O 1
ATOM 747 N N . ASP A 1 102 ? 14.389 6.649 -14.050 1.00 84.75 102 ASP A N 1
ATOM 748 C CA . ASP A 1 102 ? 14.134 8.022 -13.621 1.00 84.75 102 ASP A CA 1
ATOM 749 C C . ASP A 1 102 ? 12.752 8.202 -12.972 1.00 84.75 102 ASP A C 1
ATOM 751 O O . ASP A 1 102 ? 12.567 9.136 -12.189 1.00 84.75 102 ASP A O 1
ATOM 755 N N . HIS A 1 103 ? 11.805 7.292 -13.216 1.00 84.88 103 HIS A N 1
ATOM 756 C CA . HIS A 1 103 ? 10.483 7.314 -12.584 1.00 84.88 103 HIS A CA 1
ATOM 757 C C . HIS A 1 103 ? 10.457 6.648 -11.208 1.00 84.88 103 HIS A C 1
ATOM 759 O O . HIS A 1 103 ? 9.657 7.052 -10.372 1.00 84.88 103 HIS A O 1
ATOM 765 N N . ALA A 1 104 ? 11.398 5.751 -10.891 1.00 88.69 104 ALA A N 1
ATOM 766 C CA . ALA A 1 104 ? 11.377 4.984 -9.640 1.00 88.69 104 ALA A CA 1
ATOM 767 C C . ALA A 1 104 ? 11.315 5.859 -8.372 1.00 88.69 104 ALA A C 1
ATOM 769 O O . ALA A 1 104 ? 10.630 5.528 -7.404 1.00 88.69 104 ALA A O 1
ATOM 770 N N . ILE A 1 105 ? 12.017 6.999 -8.369 1.00 89.75 105 ILE A N 1
ATOM 771 C CA . ILE A 1 105 ? 11.968 7.947 -7.246 1.00 89.75 105 ILE A CA 1
ATOM 772 C C . ILE A 1 105 ? 10.600 8.635 -7.186 1.00 89.75 105 ILE A C 1
ATOM 774 O O . ILE A 1 105 ? 10.034 8.775 -6.102 1.00 89.75 105 ILE A O 1
ATOM 778 N N . ALA A 1 106 ? 10.075 9.069 -8.334 1.00 89.56 106 ALA A N 1
ATOM 779 C CA . ALA A 1 106 ? 8.780 9.735 -8.413 1.00 89.56 106 ALA A CA 1
ATOM 780 C C . ALA A 1 106 ? 7.647 8.794 -7.978 1.00 89.56 106 ALA A C 1
ATOM 782 O O . ALA A 1 106 ? 6.801 9.201 -7.183 1.00 89.56 106 ALA A O 1
ATOM 783 N N . ASP A 1 107 ? 7.691 7.536 -8.412 1.00 87.75 107 ASP A N 1
ATOM 784 C CA . ASP A 1 107 ? 6.728 6.495 -8.055 1.00 87.75 107 ASP A CA 1
ATOM 785 C C . ASP A 1 107 ? 6.777 6.208 -6.551 1.00 87.75 107 ASP A C 1
ATOM 787 O O . ASP A 1 107 ? 5.756 6.294 -5.867 1.00 87.75 107 ASP A O 1
ATOM 791 N N . GLY A 1 108 ? 7.974 6.026 -5.982 1.00 91.50 108 GLY A N 1
ATOM 792 C CA . GLY A 1 108 ? 8.124 5.844 -4.538 1.00 91.50 108 GLY A CA 1
ATOM 793 C C . GLY A 1 108 ? 7.616 7.029 -3.707 1.00 91.50 108 GLY A C 1
ATOM 794 O O . GLY A 1 108 ? 6.922 6.847 -2.703 1.00 91.50 108 GLY A O 1
ATOM 795 N N . VAL A 1 109 ? 7.923 8.265 -4.111 1.00 92.88 109 VAL A N 1
ATOM 796 C CA . VAL A 1 109 ? 7.464 9.470 -3.396 1.00 92.88 109 VAL A CA 1
ATOM 797 C C . VAL A 1 109 ? 5.951 9.650 -3.526 1.00 92.88 109 VAL A C 1
ATOM 799 O O . VAL A 1 109 ? 5.289 9.964 -2.530 1.00 92.88 109 VAL A O 1
ATOM 802 N N . SER A 1 110 ? 5.401 9.433 -4.723 1.00 92.81 110 SER A N 1
ATOM 803 C CA . SER A 1 110 ? 3.962 9.503 -5.000 1.00 92.81 110 SER A CA 1
ATOM 804 C C . SER A 1 110 ? 3.204 8.523 -4.113 1.00 92.81 110 SER A C 1
ATOM 806 O O . SER A 1 110 ? 2.321 8.925 -3.350 1.00 92.81 110 SER A O 1
ATOM 808 N N . SER A 1 111 ? 3.637 7.262 -4.098 1.00 93.00 111 SER A N 1
ATOM 809 C CA . SER A 1 111 ? 3.017 6.213 -3.297 1.00 93.00 111 SER A CA 1
ATOM 810 C C . SER A 1 111 ? 3.136 6.444 -1.802 1.00 93.00 111 SER A C 1
ATOM 812 O O . SER A 1 111 ? 2.143 6.293 -1.095 1.00 93.00 111 SER A O 1
ATOM 814 N N . ALA A 1 112 ? 4.293 6.879 -1.289 1.00 94.62 112 ALA A N 1
ATOM 815 C CA . ALA A 1 112 ? 4.415 7.224 0.129 1.00 94.62 112 ALA A CA 1
ATOM 816 C C . ALA A 1 112 ? 3.473 8.369 0.525 1.00 94.62 112 ALA A C 1
ATOM 818 O O . ALA A 1 112 ? 2.849 8.333 1.591 1.00 94.62 112 ALA A O 1
ATOM 819 N N . THR A 1 113 ? 3.346 9.378 -0.339 1.00 95.81 113 THR A N 1
ATOM 820 C CA . THR A 1 113 ? 2.493 10.544 -0.092 1.00 95.81 113 THR A CA 1
ATOM 821 C C . THR A 1 113 ? 1.019 10.152 -0.104 1.00 95.81 113 THR A C 1
ATOM 823 O O . THR A 1 113 ? 0.294 10.456 0.846 1.00 95.81 113 THR A O 1
ATOM 826 N N . LEU A 1 114 ? 0.573 9.424 -1.130 1.00 95.38 114 LEU A N 1
ATOM 827 C CA . LEU A 1 114 ? -0.810 8.961 -1.253 1.00 95.38 114 LEU A CA 1
ATOM 828 C C . LEU A 1 114 ? -1.171 7.941 -0.169 1.00 95.38 114 LEU A C 1
ATOM 830 O O . LEU A 1 114 ? -2.256 8.030 0.406 1.00 95.38 114 LEU A O 1
ATOM 834 N N . ALA A 1 115 ? -0.250 7.049 0.204 1.00 96.00 115 ALA A N 1
ATOM 835 C CA . ALA A 1 115 ? -0.414 6.146 1.340 1.00 96.00 115 ALA A CA 1
ATOM 836 C C . ALA A 1 115 ? -0.612 6.917 2.654 1.00 96.00 115 ALA A C 1
ATOM 838 O O . ALA A 1 115 ? -1.525 6.621 3.428 1.00 96.00 115 ALA A O 1
ATOM 839 N N . LEU A 1 116 ? 0.201 7.947 2.912 1.00 96.38 116 LEU A N 1
ATOM 840 C CA . LEU A 1 116 ? 0.061 8.773 4.112 1.00 96.38 116 LEU A CA 1
ATOM 841 C C . LEU A 1 116 ? -1.266 9.543 4.129 1.00 96.38 116 LEU A C 1
ATOM 843 O O . LEU A 1 116 ? -1.920 9.610 5.176 1.00 96.38 116 LEU A O 1
ATOM 847 N N . LEU A 1 117 ? -1.679 10.097 2.986 1.00 96.56 117 LEU A N 1
ATOM 848 C CA . LEU A 1 117 ? -2.970 10.770 2.833 1.00 96.56 117 LEU A CA 1
ATOM 849 C C . LEU A 1 117 ? -4.128 9.802 3.084 1.00 96.56 117 LEU A C 1
ATOM 851 O O . LEU A 1 117 ? -5.008 10.116 3.884 1.00 96.56 117 LEU A O 1
ATOM 855 N N . GLY A 1 118 ? -4.085 8.605 2.494 1.00 96.25 118 GLY A N 1
ATOM 856 C CA . GLY A 1 118 ? -5.063 7.542 2.721 1.00 96.25 118 GLY A CA 1
ATOM 857 C C . GLY A 1 118 ? -5.154 7.156 4.196 1.00 96.25 118 GLY A C 1
ATOM 858 O O . GLY A 1 118 ? -6.230 7.220 4.788 1.00 96.25 118 GLY A O 1
ATOM 859 N N . LEU A 1 119 ? -4.021 6.860 4.842 1.00 95.19 119 LEU A N 1
ATOM 860 C CA . LEU A 1 119 ? -3.979 6.510 6.269 1.00 95.19 119 LEU A CA 1
ATOM 861 C C . LEU A 1 119 ? -4.540 7.625 7.157 1.00 95.19 119 LEU A C 1
ATOM 863 O O . LEU A 1 119 ? -5.220 7.350 8.149 1.00 95.19 119 LEU A O 1
ATOM 867 N N . SER A 1 120 ? -4.252 8.881 6.818 1.00 96.38 120 SER A N 1
ATOM 868 C CA . SER A 1 120 ? -4.733 10.053 7.553 1.00 96.38 120 SER A CA 1
ATOM 869 C C . SER A 1 120 ? -6.236 10.249 7.369 1.00 96.38 120 SER A C 1
ATOM 871 O O . SER A 1 120 ? -6.953 10.430 8.353 1.00 96.38 120 SER A O 1
ATOM 873 N N . ALA A 1 121 ? -6.729 10.142 6.135 1.00 96.50 121 ALA A N 1
ATOM 874 C CA . ALA A 1 121 ? -8.148 10.227 5.814 1.00 96.50 121 ALA A CA 1
ATOM 875 C C . ALA A 1 121 ? -8.944 9.099 6.483 1.00 96.50 121 ALA A C 1
ATOM 877 O O . ALA A 1 121 ? -9.953 9.366 7.133 1.00 96.50 121 ALA A O 1
ATOM 878 N N . GLY A 1 122 ? -8.452 7.858 6.428 1.00 94.56 122 GLY A N 1
ATOM 879 C CA . GLY A 1 122 ? -9.081 6.706 7.077 1.00 94.56 122 GLY A CA 1
ATOM 880 C C . GLY A 1 122 ? -9.143 6.862 8.596 1.00 94.56 122 GLY A C 1
ATOM 881 O O . GLY A 1 122 ? -10.139 6.520 9.227 1.00 94.56 122 GLY A O 1
ATOM 882 N N . ALA A 1 123 ? -8.116 7.468 9.192 1.00 93.06 123 ALA A N 1
ATOM 883 C CA . ALA A 1 123 ? -8.100 7.764 10.618 1.00 93.06 123 ALA A CA 1
ATOM 884 C C . ALA A 1 123 ? -9.103 8.842 11.031 1.00 93.06 123 ALA A C 1
ATOM 886 O O . ALA A 1 123 ? -9.716 8.738 12.095 1.00 93.06 123 ALA A O 1
ATOM 887 N N . ILE A 1 124 ? -9.237 9.892 10.218 1.00 93.38 124 ILE A N 1
ATOM 888 C CA . ILE A 1 124 ? -10.239 10.941 10.422 1.00 93.38 124 ILE A CA 1
ATOM 889 C C . ILE A 1 124 ? -11.631 10.329 10.277 1.00 93.38 124 ILE A C 1
ATOM 891 O O . ILE A 1 124 ? -12.467 10.533 11.152 1.00 93.38 124 ILE A O 1
ATOM 895 N N . LEU A 1 125 ? -11.850 9.514 9.243 1.00 93.12 125 LEU A N 1
ATOM 896 C CA . LEU A 1 125 ? -13.103 8.799 9.025 1.00 93.12 125 LEU A CA 1
ATOM 897 C C . LEU A 1 125 ? -13.448 7.902 10.216 1.00 93.12 125 LEU A C 1
ATOM 899 O O . LEU A 1 125 ? -14.564 7.972 10.718 1.00 93.12 125 LEU A O 1
ATOM 903 N N . PHE A 1 126 ? -12.488 7.132 10.735 1.00 90.38 126 PHE A N 1
ATOM 904 C CA . PHE A 1 126 ? -12.689 6.337 11.946 1.00 90.38 126 PHE A CA 1
ATOM 905 C C . PHE A 1 126 ? -13.085 7.201 13.141 1.00 90.38 126 PHE A C 1
ATOM 907 O O . PHE A 1 126 ? -14.026 6.854 13.843 1.00 90.38 126 PHE A O 1
ATOM 914 N N . ARG A 1 127 ? -12.423 8.344 13.359 1.00 88.06 127 ARG A N 1
ATOM 915 C CA . ARG A 1 127 ? -12.784 9.267 14.448 1.00 88.06 127 ARG A CA 1
ATOM 916 C C . ARG A 1 127 ? -14.203 9.807 14.288 1.00 88.06 127 ARG A C 1
ATOM 918 O O . ARG A 1 127 ? -14.968 9.755 15.247 1.00 88.06 127 ARG A O 1
ATOM 925 N N . LEU A 1 128 ? -14.563 10.266 13.090 1.00 89.81 128 LEU A N 1
ATOM 926 C CA . LEU A 1 128 ? -15.903 10.771 12.782 1.00 89.81 128 LEU A CA 1
ATOM 927 C C . LEU A 1 128 ? -16.965 9.689 13.004 1.00 89.81 128 LEU A C 1
ATOM 929 O O . LEU A 1 128 ? -17.943 9.925 13.705 1.00 89.81 128 LEU A O 1
ATOM 933 N N . LEU A 1 129 ? -16.736 8.481 12.487 1.00 85.88 129 LEU A N 1
ATOM 934 C CA . LEU A 1 129 ? -17.661 7.359 12.636 1.00 85.88 129 LEU A CA 1
ATOM 935 C C . LEU A 1 129 ? -17.731 6.849 14.076 1.00 85.88 129 LEU A C 1
ATOM 937 O O . LEU A 1 129 ? -18.813 6.507 14.530 1.00 85.88 129 LEU A O 1
ATOM 941 N N . SER A 1 130 ? -16.626 6.848 14.823 1.00 80.75 130 SER A N 1
ATOM 942 C CA . SER A 1 130 ? -16.609 6.439 16.235 1.00 80.75 130 SER A CA 1
ATOM 943 C C . SER A 1 130 ? -17.368 7.399 17.154 1.00 80.75 130 SER A C 1
ATOM 945 O O . SER A 1 130 ? -17.850 6.979 18.198 1.00 80.75 130 SER A O 1
ATOM 947 N N . GLY A 1 131 ? -17.492 8.676 16.769 1.00 69.25 131 GLY A N 1
ATOM 948 C CA . GLY A 1 131 ? -18.336 9.644 17.473 1.00 69.25 131 GLY A CA 1
ATOM 949 C C . GLY A 1 131 ? -19.823 9.511 17.133 1.00 69.25 131 GLY A C 1
ATOM 950 O O . GLY A 1 131 ? -20.666 9.894 17.938 1.00 69.25 131 GLY A O 1
ATOM 951 N N . ILE A 1 132 ? -20.141 8.965 15.955 1.00 67.50 132 ILE A N 1
ATOM 952 C CA . ILE A 1 132 ? -21.515 8.732 15.486 1.00 67.50 132 ILE A CA 1
ATOM 953 C C . ILE A 1 132 ? -22.023 7.366 15.946 1.00 67.50 132 ILE A C 1
ATOM 955 O O . ILE A 1 132 ? -23.211 7.224 16.219 1.00 67.50 132 ILE A O 1
ATOM 959 N N . TRP A 1 133 ? -21.141 6.367 16.049 1.00 49.12 133 TRP A N 1
ATOM 960 C CA . TRP A 1 133 ? -21.484 5.057 16.577 1.00 49.12 133 TRP A CA 1
ATOM 961 C C . TRP A 1 133 ? -21.737 5.214 18.075 1.00 49.12 133 TRP A C 1
ATOM 963 O O . TRP A 1 133 ? -20.791 5.454 18.832 1.00 49.12 133 TRP A O 1
ATOM 973 N N . PRO A 1 134 ? -22.995 5.124 18.534 1.00 49.91 134 PRO A N 1
ATOM 974 C CA . PRO A 1 134 ? -23.250 5.243 19.946 1.00 49.91 134 PRO A CA 1
ATOM 975 C C . PRO A 1 134 ? -22.498 4.112 20.643 1.00 49.91 134 PRO A C 1
ATOM 977 O O . PRO A 1 134 ? -22.415 2.986 20.141 1.00 49.91 134 PRO A O 1
ATOM 980 N N . ARG A 1 135 ? -22.023 4.397 21.853 1.00 52.69 135 ARG A N 1
ATOM 981 C CA . ARG A 1 135 ? -21.678 3.421 22.898 1.00 52.69 135 ARG A CA 1
ATOM 982 C C . ARG A 1 135 ? -22.890 2.544 23.287 1.00 52.69 135 ARG A C 1
ATOM 984 O O . ARG A 1 135 ? -23.070 2.197 24.445 1.00 52.69 135 ARG A O 1
ATOM 991 N N . ALA A 1 136 ? -23.745 2.181 22.330 1.00 48.50 136 ALA A N 1
ATOM 992 C CA . ALA A 1 136 ? -24.900 1.311 22.479 1.00 48.50 136 ALA A CA 1
ATOM 993 C C . ALA A 1 136 ? -24.495 -0.107 22.909 1.00 48.50 136 ALA A C 1
ATOM 995 O O . ALA A 1 136 ? -25.327 -0.849 23.404 1.00 48.50 136 ALA A O 1
ATOM 996 N N . LEU A 1 137 ? -23.211 -0.461 22.781 1.00 48.50 137 LEU A N 1
ATOM 997 C CA . LEU A 1 137 ? -22.645 -1.693 23.324 1.00 48.50 137 LEU A CA 1
ATOM 998 C C . LEU A 1 137 ? -21.967 -1.528 24.691 1.00 48.50 137 LEU A C 1
ATOM 1000 O O . LEU A 1 137 ? -21.596 -2.538 25.260 1.00 48.50 137 LEU A O 1
ATOM 1004 N N . GLU A 1 138 ? -21.800 -0.324 25.251 1.00 49.31 138 GLU A N 1
ATOM 1005 C CA . GLU A 1 138 ? -21.312 -0.166 26.640 1.00 49.31 138 GLU A CA 1
ATOM 1006 C C . GLU A 1 138 ? -22.464 -0.019 27.647 1.00 49.31 138 GLU A C 1
ATOM 1008 O O . GLU A 1 138 ? -22.260 -0.221 28.841 1.00 49.31 138 GLU A O 1
ATOM 1013 N N . ALA A 1 139 ? -23.684 0.273 27.181 1.00 50.16 139 ALA A N 1
ATOM 1014 C CA . ALA A 1 139 ? -24.858 0.426 28.040 1.00 50.16 139 ALA A CA 1
ATOM 1015 C C . ALA A 1 139 ? -25.445 -0.902 28.570 1.00 50.16 139 ALA A C 1
ATOM 1017 O O . ALA A 1 139 ? -26.237 -0.851 29.503 1.00 50.16 139 ALA A O 1
ATOM 1018 N N . ASP A 1 140 ? -25.045 -2.063 28.032 1.00 52.31 140 ASP A N 1
ATOM 1019 C CA . ASP A 1 140 ? -25.695 -3.354 28.345 1.00 52.31 140 ASP A CA 1
ATOM 1020 C C . ASP A 1 140 ? -24.793 -4.379 29.068 1.00 52.31 140 ASP A C 1
ATOM 1022 O O . ASP A 1 140 ? -25.264 -5.406 29.544 1.00 52.31 140 ASP A O 1
ATOM 1026 N N . TRP A 1 141 ? -23.489 -4.107 29.227 1.00 49.75 141 TRP A N 1
ATOM 1027 C CA . TRP A 1 141 ? -22.573 -5.025 29.939 1.00 49.75 141 TRP A CA 1
ATOM 1028 C C . TRP A 1 141 ? -22.427 -4.721 31.430 1.00 49.75 141 TRP A C 1
ATOM 1030 O O . TRP A 1 141 ? -22.002 -5.588 32.191 1.00 49.75 141 TRP A O 1
ATOM 1040 N N . SER A 1 142 ? -22.819 -3.527 31.881 1.00 54.03 142 SER A N 1
ATOM 1041 C CA . SER A 1 142 ? -22.971 -3.245 33.315 1.00 54.03 142 SER A CA 1
ATOM 1042 C C . SER A 1 142 ? -24.196 -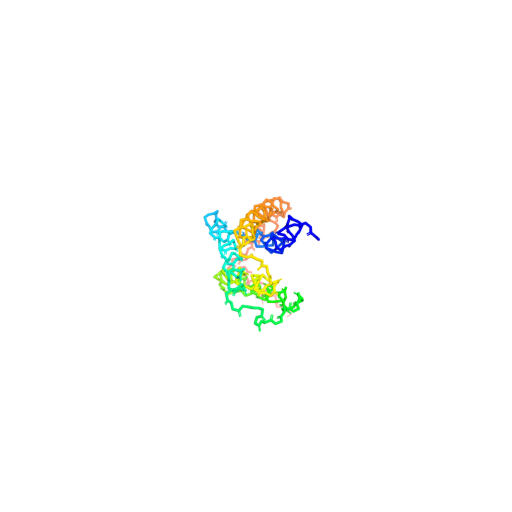3.943 33.921 1.00 54.03 142 SER A C 1
ATOM 1044 O O . SER A 1 142 ? -24.303 -4.016 35.143 1.00 54.03 142 SER A O 1
ATOM 1046 N N . GLN A 1 143 ? -25.074 -4.504 33.078 1.00 56.53 143 GLN A N 1
ATOM 1047 C CA . GLN A 1 143 ? -26.142 -5.431 33.458 1.00 56.53 143 GLN A CA 1
ATOM 1048 C C . GLN A 1 143 ? -25.841 -6.882 33.060 1.00 56.53 143 GLN A C 1
ATOM 1050 O O . GLN A 1 143 ? -26.763 -7.684 32.920 1.00 56.53 143 GLN A O 1
ATOM 1055 N N . ALA A 1 144 ? -24.567 -7.266 32.903 1.00 58.53 144 ALA A N 1
ATOM 1056 C CA . ALA A 1 144 ? -24.244 -8.686 32.885 1.00 58.53 144 ALA A CA 1
ATOM 1057 C C . ALA A 1 144 ? -24.761 -9.296 34.206 1.00 58.53 144 ALA A C 1
ATOM 1059 O O . ALA A 1 144 ? -24.325 -8.850 35.275 1.00 58.53 144 ALA A O 1
ATOM 1060 N N . PRO A 1 145 ? -25.711 -10.252 34.167 1.00 59.97 145 PRO A N 1
ATOM 1061 C CA . PRO A 1 145 ? -26.287 -10.813 35.375 1.00 59.97 145 PRO A CA 1
ATOM 1062 C C . PRO A 1 145 ? -25.150 -11.368 36.221 1.00 59.97 145 PRO A C 1
ATOM 1064 O O . PRO A 1 145 ? -24.320 -12.152 35.753 1.00 59.97 145 PRO A O 1
ATOM 1067 N N . THR A 1 146 ? -25.088 -10.926 37.473 1.00 66.81 146 THR A N 1
ATOM 1068 C CA . THR A 1 146 ? -24.154 -11.525 38.425 1.00 66.81 146 THR A CA 1
ATOM 1069 C C . THR A 1 146 ? -24.441 -13.031 38.494 1.00 66.81 146 THR A C 1
ATOM 1071 O O . THR A 1 146 ? -25.597 -13.430 38.331 1.00 66.81 146 THR A O 1
ATOM 1074 N N . PRO A 1 147 ? -23.440 -13.897 38.736 1.00 63.94 147 PRO A N 1
ATOM 1075 C CA . PRO A 1 147 ? -23.629 -15.352 38.740 1.00 63.94 147 PRO A CA 1
ATOM 1076 C C . PRO A 1 147 ? -24.800 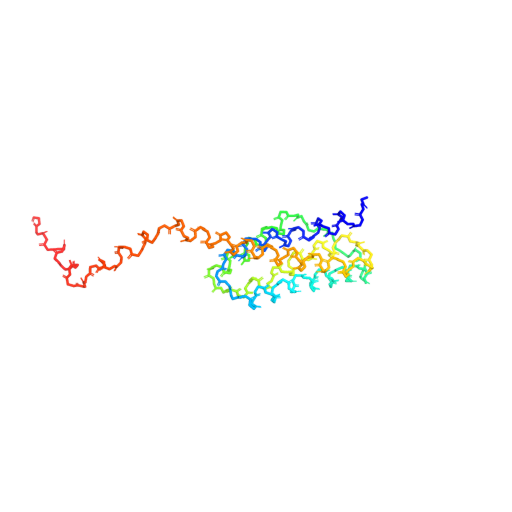-15.849 39.611 1.00 63.94 147 PRO A C 1
ATOM 1078 O O . PRO A 1 147 ? -25.339 -16.920 39.352 1.00 63.94 147 PRO A O 1
ATOM 1081 N N . GLY A 1 148 ? -25.236 -15.061 40.604 1.00 61.56 148 GLY A N 1
ATOM 1082 C CA . GLY A 1 148 ? -26.423 -15.341 41.417 1.00 61.56 148 GLY A CA 1
ATOM 1083 C C . GLY A 1 148 ? -27.772 -15.145 40.707 1.00 61.56 148 GLY A C 1
ATOM 1084 O O . GLY A 1 148 ? -28.702 -15.891 40.984 1.00 61.56 148 GLY A O 1
ATOM 1085 N N . GLN A 1 149 ? -27.894 -14.212 39.757 1.00 58.03 149 GLN A N 1
ATOM 1086 C CA . GLN A 1 149 ? -29.156 -13.930 39.048 1.00 58.03 149 GLN A CA 1
ATOM 1087 C C . GLN A 1 149 ? -29.488 -14.961 37.958 1.00 58.03 149 GLN A C 1
ATOM 1089 O O . GLN A 1 149 ? -30.645 -15.112 37.577 1.00 58.03 149 GLN A O 1
ATOM 1094 N N . VAL A 1 150 ? -28.495 -15.715 37.476 1.00 57.66 150 VAL A N 1
ATOM 1095 C CA . VAL A 1 150 ? -28.709 -16.787 36.486 1.00 57.66 150 VAL A CA 1
ATOM 1096 C C . VAL A 1 150 ? -29.365 -18.022 37.127 1.00 57.66 150 VAL A C 1
ATOM 1098 O O . VAL A 1 150 ? -30.056 -18.776 36.444 1.00 57.66 150 VAL A O 1
ATOM 1101 N N . ALA A 1 151 ? -29.208 -18.213 38.442 1.00 56.84 151 ALA A N 1
ATOM 1102 C CA . ALA A 1 151 ? -29.748 -19.369 39.159 1.00 56.84 151 ALA A CA 1
ATOM 1103 C C . ALA A 1 151 ? -31.270 -19.296 39.396 1.00 56.84 151 ALA A C 1
ATOM 1105 O O . ALA A 1 151 ? -31.926 -20.334 39.432 1.00 56.84 151 ALA A O 1
ATOM 1106 N N . GLU A 1 152 ? -31.853 -18.097 39.505 1.00 53.59 152 GLU A N 1
ATOM 1107 C CA . GLU A 1 152 ? -33.300 -17.943 39.734 1.00 53.59 152 GLU A CA 1
ATOM 1108 C C . GLU A 1 152 ? -34.140 -18.175 38.470 1.00 53.59 152 GLU A C 1
ATOM 1110 O O . GLU A 1 152 ? -35.277 -18.635 38.555 1.00 53.59 152 GLU A O 1
ATOM 1115 N N . ILE A 1 153 ? -33.576 -17.948 37.281 1.00 54.66 153 ILE A N 1
ATOM 1116 C CA . ILE A 1 153 ? -34.309 -18.075 36.008 1.00 54.66 153 ILE A CA 1
ATOM 1117 C C . ILE A 1 153 ? -34.595 -19.549 35.651 1.00 54.66 153 ILE A C 1
ATOM 1119 O O . ILE A 1 153 ? -35.516 -19.838 34.888 1.00 54.66 153 ILE A O 1
ATOM 1123 N N . PHE A 1 154 ? -33.866 -20.501 36.243 1.00 52.28 154 PHE A N 1
ATOM 1124 C CA . PHE A 1 154 ? -34.053 -21.940 36.008 1.00 52.28 154 PHE A CA 1
ATOM 1125 C C . PHE A 1 154 ? -34.920 -22.657 37.056 1.00 52.28 154 PHE A C 1
ATOM 1127 O O . PHE A 1 154 ? -35.154 -23.858 36.922 1.00 52.28 154 PHE A O 1
ATOM 1134 N N . LEU A 1 155 ? -35.440 -21.949 38.065 1.00 51.22 155 LEU A N 1
ATOM 1135 C CA . LEU A 1 155 ? -36.272 -22.521 39.133 1.00 51.22 155 LEU A CA 1
ATOM 1136 C C . LEU A 1 155 ? -37.742 -22.084 39.041 1.00 51.22 155 LEU A C 1
ATOM 1138 O O . LEU A 1 155 ? -38.388 -21.839 40.056 1.00 51.22 155 LEU A O 1
ATOM 1142 N N . ILE A 1 156 ? -38.299 -22.022 37.829 1.00 47.69 156 ILE A N 1
ATOM 1143 C CA . ILE A 1 156 ? -39.756 -21.986 37.649 1.00 47.69 156 ILE A CA 1
ATOM 1144 C C . ILE A 1 156 ? -40.231 -23.434 37.446 1.00 47.69 156 ILE A C 1
ATOM 1146 O O . ILE A 1 156 ? -40.055 -23.974 36.349 1.00 47.69 156 ILE A O 1
ATOM 1150 N N . PRO A 1 157 ? -40.796 -24.100 38.473 1.00 55.06 157 P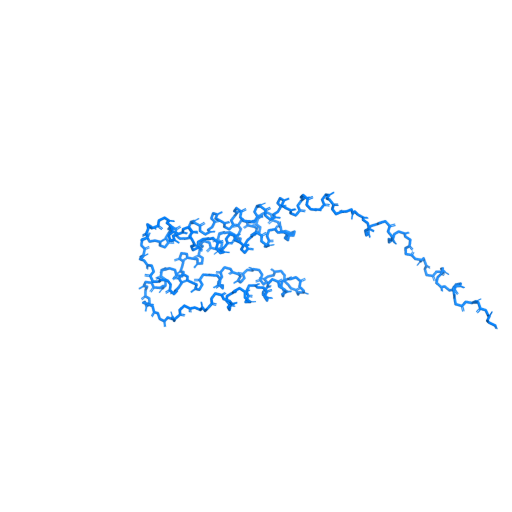RO A N 1
ATOM 1151 C CA . PRO A 1 157 ? -41.442 -25.392 38.283 1.00 55.06 157 PRO A CA 1
ATOM 1152 C C . PRO A 1 157 ? -42.659 -25.214 37.364 1.00 55.06 157 PRO A C 1
ATOM 1154 O O . PRO A 1 157 ? -43.486 -24.328 37.585 1.00 55.06 157 PRO A O 1
ATOM 1157 N N . ARG A 1 158 ? -42.726 -26.033 36.310 1.00 53.50 158 ARG A N 1
ATOM 1158 C CA . ARG A 1 158 ? -43.943 -26.241 35.515 1.00 53.50 158 ARG A CA 1
ATOM 1159 C C . ARG A 1 158 ? -44.921 -27.133 36.262 1.00 53.50 158 ARG A C 1
ATOM 1161 O O . ARG A 1 158 ? -44.434 -28.061 36.947 1.00 53.50 158 ARG A O 1
#

Radius of gyration: 22.37 Å; chains: 1; bounding box: 61×39×63 Å

Foldseek 3Di:
DDLVVVLLVLLQVLLQLLLQVLLDPDDPVVLLVLLLLLLVLLLVLLVLCQVVPQPDAQDDPVVLVVQSVVLVVCCVPPNVCSSSCNSVSSSSNSNNVNDDNVCSNSSSVSNSVSSSVSSVNSNVVNVVVVVVPPVPVVVCVVPPPDPVVVVVVPPDDD

Organism: NCBI:txid169430

Secondary structure (DSSP, 8-state):
--HHHHHHHHHHHHHHHHHHHHTS---HHHHHHHHHHHHHHHHHHHHHHHHH-S-SPPPPHHHHHHHHHHHHHHHHHT-GGGGGGHHHHHTHHHHHH---TTTHHHHHHHHHHHHHHHHHHHHHHHHHHHHHS-STTTSSSTTPPPTTHHHHTT----

Sequence (158 aa):
MNILDSTFVLGLDSGLCCLVVGVAPLAWSTRLKLALAFGVWDAWASVMCVALGPVLPAPPHVVVWLCCAALLGLAARRERRWIQMLPTVLSLDNLAAGGALDHAIADGVSSATLALLGLSAGAILFRLLSGIWPRALEADWSQAPTPGQVAEIFLIPR

pLDDT: mean 83.63, std 14.88, range [47.69, 96.62]